Protein AF-A0A9D9LDU9-F1 (afdb_monomer_lite)

Sequence (44 aa):
WNIARPALFLIDREGIIRYVFVADVQTEFPEHEEIVEELGKLGA

Foldseek 3Di:
DPDAFDKDFDAAPVRDTQDIDTDPDNPDDDDPVVVVVSVVVRVD

Structure (mmCIF, N/CA/C/O backbone):
data_AF-A0A9D9LDU9-F1
#
_entry.id   AF-A0A9D9LDU9-F1
#
loop_
_atom_site.group_PDB
_atom_site.id
_atom_site.type_symbol
_atom_site.label_atom_id
_atom_site.label_alt_id
_atom_site.label_comp_id
_atom_site.label_asym_id
_atom_site.label_entity_id
_atom_site.label_seq_id
_atom_site.pdbx_PDB_ins_code
_atom_site.Cartn_x
_atom_site.Cartn_y
_atom_site.Cartn_z
_atom_site.occupancy
_atom_site.B_iso_or_equiv
_atom_site.auth_seq_id
_atom_site.auth_comp_id
_atom_site.auth_asym_id
_atom_site.auth_atom_id
_atom_site.pdbx_PDB_model_num
ATOM 1 N N . TRP A 1 1 ? 3.570 -22.197 -15.357 1.00 54.47 1 TRP A N 1
ATOM 2 C CA . TRP A 1 1 ? 3.998 -22.011 -13.957 1.00 54.47 1 TRP A CA 1
ATOM 3 C C . TRP A 1 1 ? 2.927 -21.227 -13.215 1.00 54.47 1 TRP A C 1
ATOM 5 O O . TRP A 1 1 ? 2.430 -20.268 -13.784 1.00 54.47 1 TRP A O 1
ATOM 15 N N . ASN A 1 2 ? 2.567 -21.629 -11.992 1.00 70.94 2 ASN A N 1
ATOM 16 C CA . ASN A 1 2 ? 1.682 -20.869 -11.098 1.00 70.94 2 ASN A CA 1
ATOM 17 C C . ASN A 1 2 ? 2.552 -20.016 -10.168 1.00 70.94 2 ASN A C 1
ATOM 19 O O . ASN A 1 2 ? 2.812 -20.409 -9.034 1.00 70.94 2 ASN A O 1
ATOM 23 N N . ILE A 1 3 ? 3.076 -18.900 -10.671 1.00 78.69 3 ILE A N 1
ATOM 24 C CA . ILE A 1 3 ? 3.746 -17.922 -9.807 1.00 78.69 3 ILE A CA 1
ATOM 25 C C . ILE A 1 3 ? 2.650 -17.007 -9.272 1.00 78.69 3 ILE A C 1
ATOM 27 O O . ILE A 1 3 ? 1.883 -16.445 -10.056 1.00 78.69 3 ILE A O 1
ATOM 31 N N . ALA A 1 4 ? 2.539 -16.907 -7.947 1.00 84.81 4 ALA A N 1
ATOM 32 C CA . ALA A 1 4 ? 1.599 -15.983 -7.330 1.00 84.81 4 ALA A CA 1
ATOM 33 C C . ALA A 1 4 ? 1.925 -14.552 -7.786 1.00 84.81 4 ALA A C 1
ATOM 35 O O . ALA A 1 4 ? 3.090 -14.156 -7.842 1.00 84.81 4 ALA A O 1
ATOM 36 N N . ARG A 1 5 ? 0.896 -13.787 -8.151 1.00 91.31 5 ARG A N 1
ATOM 37 C CA . ARG A 1 5 ? 1.056 -12.357 -8.431 1.00 91.31 5 ARG A CA 1
ATOM 38 C C . ARG A 1 5 ? 1.301 -11.638 -7.098 1.00 91.31 5 ARG A C 1
ATOM 40 O O . ARG A 1 5 ? 0.598 -11.965 -6.137 1.00 91.31 5 ARG A O 1
ATOM 47 N N . PRO A 1 6 ? 2.256 -10.694 -7.015 1.00 95.06 6 PRO A N 1
ATOM 48 C CA . PRO A 1 6 ? 2.330 -9.787 -5.880 1.00 95.06 6 PRO A CA 1
ATOM 49 C C . PRO A 1 6 ? 0.968 -9.131 -5.660 1.00 95.06 6 PRO A C 1
ATOM 51 O O . PRO A 1 6 ? 0.316 -8.692 -6.609 1.00 95.06 6 PRO A O 1
ATOM 54 N N . ALA A 1 7 ? 0.514 -9.118 -4.416 1.00 96.25 7 ALA A N 1
ATOM 55 C CA . ALA A 1 7 ? -0.775 -8.559 -4.056 1.00 96.25 7 ALA A CA 1
ATOM 56 C C . ALA A 1 7 ? -0.715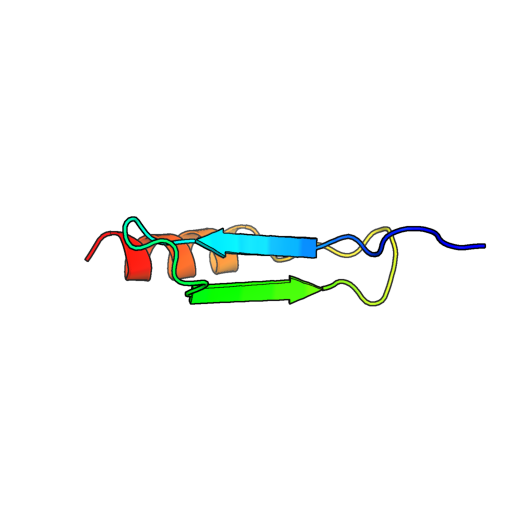 -7.973 -2.648 1.00 96.25 7 ALA A C 1
ATOM 58 O O . ALA A 1 7 ? 0.004 -8.485 -1.785 1.00 96.25 7 ALA A O 1
ATOM 59 N N . LEU A 1 8 ? -1.486 -6.913 -2.427 1.00 96.38 8 LEU A N 1
ATOM 60 C CA . LEU A 1 8 ? -1.628 -6.247 -1.140 1.00 96.38 8 LEU A CA 1
ATOM 61 C C . LEU A 1 8 ? -3.114 -6.029 -0.865 1.00 96.38 8 LEU A C 1
ATOM 63 O O . LEU A 1 8 ? -3.862 -5.581 -1.729 1.00 96.38 8 LEU A O 1
ATOM 67 N N . PHE A 1 9 ? -3.530 -6.350 0.356 1.00 96.75 9 PHE A N 1
ATOM 68 C CA . PHE A 1 9 ? -4.902 -6.182 0.81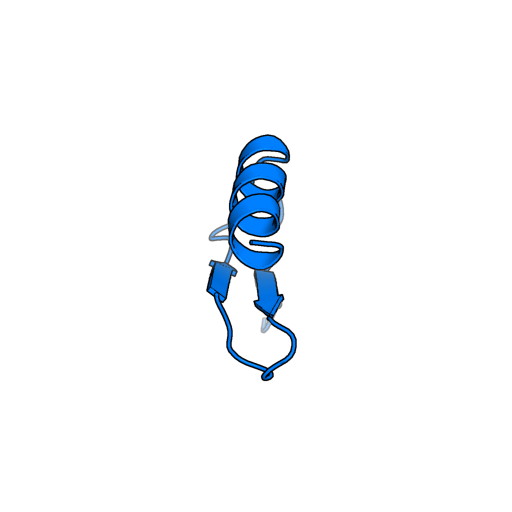6 1.00 96.75 9 PHE A CA 1
ATOM 69 C C . PHE A 1 9 ? -4.881 -5.410 2.126 1.00 96.75 9 PHE A C 1
ATOM 71 O O . PHE A 1 9 ? -4.131 -5.775 3.034 1.00 96.75 9 PHE A O 1
ATOM 78 N N . LEU A 1 10 ? -5.723 -4.384 2.242 1.00 96.50 10 LEU A N 1
ATOM 79 C CA . LEU A 1 10 ? -6.007 -3.768 3.535 1.00 96.50 10 LEU A CA 1
ATOM 80 C C . LEU A 1 10 ? -7.366 -4.255 4.023 1.00 96.50 10 LEU A C 1
ATOM 82 O O . LEU A 1 10 ? -8.370 -4.167 3.309 1.00 96.50 10 LEU A O 1
ATOM 86 N N . ILE A 1 11 ? -7.367 -4.793 5.237 1.00 95.88 11 ILE A N 1
ATOM 87 C CA . ILE A 1 11 ? -8.520 -5.427 5.867 1.00 95.88 11 ILE A CA 1
ATOM 88 C C . ILE A 1 11 ? -8.810 -4.662 7.153 1.00 95.88 11 ILE A C 1
ATOM 90 O O . ILE A 1 11 ? -7.904 -4.438 7.959 1.00 95.88 11 ILE A O 1
ATOM 94 N N . ASP A 1 12 ? -10.057 -4.239 7.328 1.00 93.94 12 ASP A N 1
ATOM 95 C CA . ASP A 1 12 ? -10.483 -3.553 8.544 1.00 93.94 12 ASP A CA 1
ATOM 96 C C . ASP A 1 12 ? -10.715 -4.525 9.718 1.00 93.94 12 ASP A C 1
ATOM 98 O O . ASP A 1 12 ? -10.539 -5.743 9.616 1.00 93.94 12 ASP A O 1
ATOM 102 N N . ARG A 1 13 ? -11.116 -3.983 10.874 1.00 92.44 13 ARG A N 1
ATOM 103 C CA . ARG A 1 13 ? -11.371 -4.779 12.087 1.00 92.44 13 ARG A CA 1
ATOM 104 C C . ARG A 1 13 ? -12.600 -5.684 11.990 1.00 92.44 13 ARG A C 1
ATOM 106 O O . ARG A 1 13 ? -12.7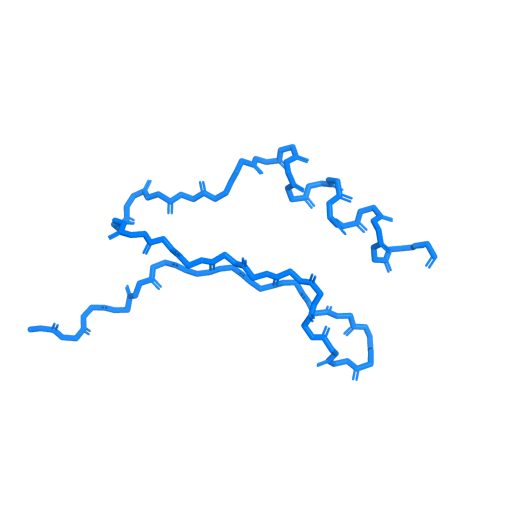11 -6.614 12.785 1.00 92.44 13 ARG A O 1
ATOM 113 N N . GLU A 1 14 ? -13.505 -5.423 11.053 1.00 95.62 14 GLU A N 1
ATOM 114 C CA . GLU A 1 14 ? -14.678 -6.259 10.782 1.00 95.62 14 GLU A CA 1
ATOM 115 C C . GLU A 1 14 ? -14.345 -7.398 9.803 1.00 95.62 14 GLU A C 1
ATOM 117 O O . GLU A 1 14 ? -15.190 -8.245 9.520 1.00 95.62 14 GLU A O 1
ATOM 122 N N . GLY A 1 15 ? -13.102 -7.453 9.309 1.00 95.06 15 GLY A N 1
ATOM 123 C CA . GLY A 1 15 ? -12.657 -8.436 8.326 1.00 95.06 15 GLY A CA 1
ATOM 124 C C . GLY A 1 15 ? -13.029 -8.065 6.889 1.00 95.06 15 GLY A C 1
ATOM 125 O O . GLY A 1 15 ? -12.933 -8.914 6.002 1.00 95.06 15 GLY A O 1
ATOM 126 N N . ILE A 1 16 ? -13.455 -6.824 6.637 1.00 96.00 16 ILE A N 1
ATOM 127 C CA . ILE A 1 16 ? -13.848 -6.351 5.310 1.00 96.00 16 ILE A CA 1
ATOM 128 C C . ILE A 1 16 ? -12.611 -5.835 4.574 1.00 96.00 16 ILE A C 1
ATOM 130 O O . ILE A 1 16 ? -11.835 -5.032 5.095 1.00 96.00 16 ILE A O 1
ATOM 134 N N . ILE A 1 17 ? -12.440 -6.279 3.329 1.00 96.75 17 ILE A N 1
ATOM 135 C CA . ILE A 1 17 ? -11.404 -5.766 2.430 1.00 96.75 17 ILE A CA 1
ATOM 136 C C . ILE A 1 17 ? -11.799 -4.354 1.994 1.00 96.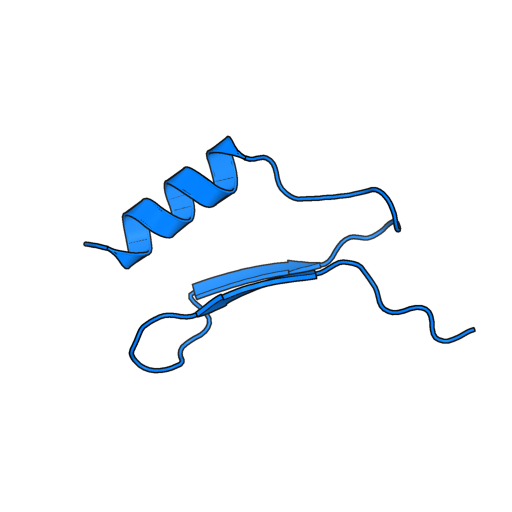75 17 ILE A C 1
ATOM 138 O O . ILE A 1 17 ? -12.846 -4.163 1.374 1.00 96.75 17 ILE A O 1
ATOM 142 N N . ARG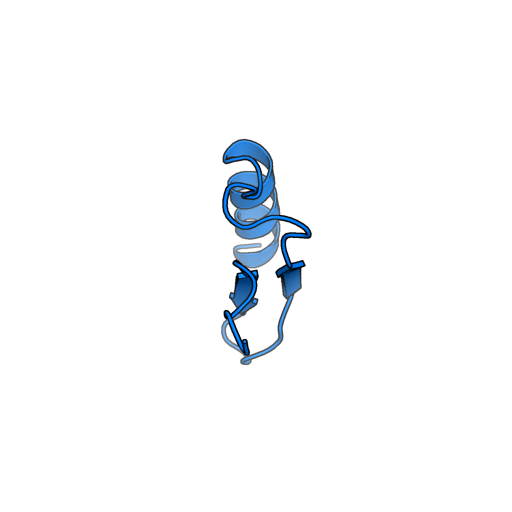 A 1 18 ? -10.957 -3.368 2.304 1.00 95.94 18 ARG A N 1
ATOM 143 C CA . ARG A 1 18 ? -11.178 -1.957 1.941 1.00 95.94 18 ARG A CA 1
ATOM 144 C C . ARG A 1 18 ? -10.272 -1.474 0.818 1.00 95.94 18 ARG A C 1
ATOM 146 O O . ARG A 1 18 ? -10.632 -0.529 0.132 1.00 95.94 18 ARG A O 1
ATOM 153 N N . TYR A 1 19 ? -9.158 -2.166 0.594 1.00 97.06 19 TYR A N 1
ATOM 154 C CA . TYR A 1 19 ? -8.234 -1.896 -0.501 1.00 97.06 19 TYR A CA 1
ATOM 155 C C . TYR A 1 19 ? -7.691 -3.202 -1.079 1.00 97.06 19 TYR A C 1
ATOM 157 O O . TYR A 1 19 ? -7.404 -4.147 -0.335 1.00 97.06 19 TYR A O 1
ATOM 165 N N . VAL A 1 20 ? -7.541 -3.235 -2.404 1.00 97.44 20 VAL A N 1
ATOM 166 C CA . VAL A 1 20 ? -6.991 -4.363 -3.159 1.00 97.44 20 VAL A CA 1
ATOM 167 C C . VAL A 1 20 ? -6.001 -3.840 -4.183 1.00 97.44 20 VAL A C 1
ATOM 169 O O . VAL A 1 20 ? -6.359 -3.039 -5.040 1.00 97.44 20 VAL A O 1
ATOM 172 N N . PHE A 1 21 ? -4.800 -4.399 -4.156 1.00 97.69 21 PHE A N 1
ATOM 173 C CA . PHE A 1 21 ? -3.810 -4.265 -5.209 1.00 97.69 21 PHE A CA 1
ATOM 174 C C . PHE A 1 21 ? -3.373 -5.654 -5.677 1.00 97.69 21 PHE A C 1
ATOM 176 O O . PHE A 1 21 ? -3.089 -6.533 -4.859 1.00 97.69 21 PHE A O 1
ATOM 183 N N . VAL A 1 22 ? -3.300 -5.850 -6.994 1.00 96.56 22 VAL A N 1
ATOM 184 C CA . VAL A 1 22 ? -2.795 -7.076 -7.622 1.00 96.56 22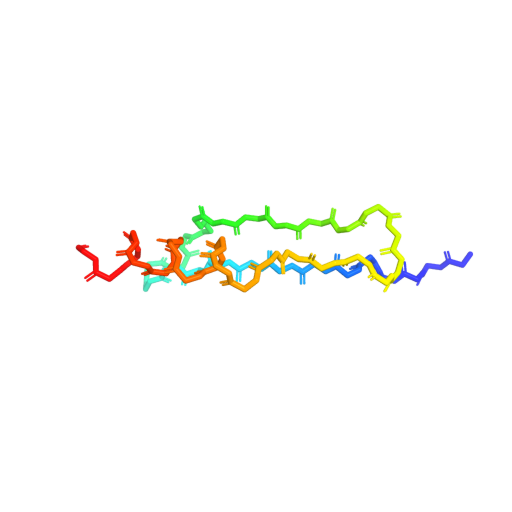 VAL A CA 1
ATOM 185 C C . VAL A 1 22 ? -1.910 -6.680 -8.799 1.00 96.56 22 VAL A C 1
ATOM 187 O O . VAL A 1 22 ? -2.408 -6.207 -9.814 1.00 96.56 22 VAL A O 1
ATOM 190 N N . ALA A 1 23 ? -0.608 -6.914 -8.678 1.00 95.75 23 ALA A N 1
ATOM 191 C CA . ALA A 1 23 ? 0.393 -6.498 -9.655 1.00 95.75 23 ALA A CA 1
ATOM 192 C C . ALA A 1 23 ? 0.287 -7.276 -10.968 1.00 95.75 23 ALA A C 1
ATOM 194 O O . ALA A 1 23 ? 0.106 -8.496 -10.944 1.00 95.75 23 ALA A O 1
ATOM 195 N N . ASP A 1 24 ? 0.423 -6.618 -12.114 1.00 93.06 24 ASP A N 1
ATOM 196 C CA . ASP A 1 24 ? 0.530 -7.246 -13.436 1.00 93.06 24 ASP A CA 1
ATOM 197 C C . ASP A 1 24 ? 1.912 -7.874 -13.663 1.00 93.06 24 ASP A C 1
ATOM 199 O O . ASP A 1 24 ? 2.026 -8.892 -14.356 1.00 93.06 24 ASP A O 1
ATOM 203 N N . VAL A 1 25 ? 2.955 -7.335 -13.022 1.00 92.81 25 VAL A N 1
ATOM 204 C CA . VAL A 1 25 ? 4.323 -7.877 -13.075 1.00 92.81 25 VAL A CA 1
ATOM 205 C C . VAL A 1 25 ? 4.910 -8.138 -11.687 1.00 92.81 25 VAL A C 1
ATOM 207 O O . VAL A 1 25 ? 4.489 -7.585 -10.682 1.00 92.81 25 VAL A O 1
ATOM 210 N N . GLN A 1 26 ? 5.923 -9.004 -11.607 1.00 92.50 26 GLN A N 1
ATOM 211 C CA . GLN A 1 26 ? 6.464 -9.492 -10.325 1.00 92.50 26 GLN A CA 1
ATOM 212 C C . GLN A 1 26 ? 7.200 -8.429 -9.488 1.00 92.50 26 GLN A C 1
ATOM 214 O O . GLN A 1 26 ? 7.470 -8.657 -8.313 1.00 92.50 26 GLN A O 1
ATOM 219 N N . THR A 1 27 ? 7.554 -7.295 -10.091 1.00 93.12 27 THR A N 1
ATOM 220 C CA . THR A 1 27 ? 8.321 -6.206 -9.465 1.00 93.12 27 THR A CA 1
ATOM 221 C C . THR A 1 27 ? 7.495 -4.942 -9.254 1.00 93.12 27 THR A C 1
ATOM 223 O O . THR A 1 27 ? 8.055 -3.892 -8.958 1.00 93.12 27 THR A O 1
ATOM 226 N N . GLU A 1 28 ? 6.188 -5.020 -9.474 1.00 95.00 28 GLU A N 1
ATOM 227 C CA . GLU A 1 28 ? 5.266 -3.906 -9.306 1.00 95.00 28 GLU A CA 1
ATOM 228 C C . GLU A 1 28 ? 4.621 -3.985 -7.919 1.00 95.00 28 GLU A C 1
ATOM 230 O O . GLU A 1 28 ? 4.204 -5.051 -7.458 1.00 95.00 28 GLU A O 1
ATOM 235 N N . PHE A 1 29 ? 4.577 -2.839 -7.250 1.00 94.94 29 PHE A N 1
ATOM 236 C CA . PHE A 1 29 ? 4.072 -2.661 -5.895 1.00 94.94 29 PHE A CA 1
ATOM 237 C C . PHE A 1 29 ? 3.322 -1.324 -5.837 1.00 94.94 29 PHE A C 1
ATOM 239 O O . PHE A 1 29 ? 3.663 -0.429 -6.612 1.00 94.94 29 PHE A O 1
ATOM 246 N N . PRO A 1 30 ? 2.330 -1.169 -4.945 1.00 96.25 30 PRO A N 1
ATOM 247 C CA . PRO A 1 30 ? 1.667 0.114 -4.760 1.00 96.25 30 PRO A CA 1
ATOM 248 C C . PRO A 1 30 ? 2.633 1.113 -4.120 1.00 96.25 30 PRO A C 1
ATOM 250 O O . PRO A 1 30 ? 3.526 0.733 -3.351 1.00 96.25 30 PRO A O 1
ATOM 253 N N . GLU A 1 31 ? 2.445 2.393 -4.423 1.00 96.75 31 GLU A N 1
ATOM 254 C CA . GLU A 1 31 ? 3.291 3.450 -3.878 1.00 96.75 31 GLU A CA 1
ATOM 255 C C . GLU A 1 31 ? 3.054 3.619 -2.373 1.00 96.75 31 GLU A C 1
ATOM 257 O O . GLU A 1 31 ? 1.948 3.440 -1.860 1.00 96.75 31 GLU A O 1
ATOM 262 N N . HIS A 1 32 ? 4.100 3.995 -1.635 1.00 95.50 32 HIS A N 1
ATOM 263 C CA . HIS A 1 32 ? 3.998 4.142 -0.180 1.00 95.50 32 HIS A CA 1
ATOM 264 C C . HIS A 1 32 ? 2.932 5.171 0.229 1.00 95.50 32 HIS A C 1
ATOM 266 O O . HIS A 1 32 ? 2.170 4.929 1.164 1.00 95.50 32 HIS A O 1
ATOM 272 N N . GLU A 1 33 ? 2.872 6.300 -0.480 1.00 97.69 33 GLU A N 1
ATOM 273 C CA . GLU A 1 33 ? 1.933 7.391 -0.197 1.00 97.69 33 GLU A CA 1
ATOM 274 C C . GLU A 1 33 ? 0.473 6.957 -0.385 1.00 97.69 33 GLU A C 1
ATOM 276 O O . GLU A 1 33 ? -0.366 7.276 0.456 1.00 97.69 33 GLU A O 1
ATOM 281 N N . GLU A 1 34 ? 0.191 6.152 -1.414 1.00 96.44 34 GLU A N 1
ATOM 282 C CA . GLU A 1 34 ? -1.132 5.564 -1.656 1.00 96.44 34 GLU A CA 1
ATOM 283 C C . GLU A 1 34 ? -1.566 4.701 -0.464 1.00 96.44 34 GLU A C 1
ATOM 285 O O . GLU A 1 34 ? -2.660 4.867 0.075 1.00 96.44 34 GLU A O 1
ATOM 290 N N . ILE A 1 35 ? -0.679 3.828 0.020 1.00 95.81 35 ILE A N 1
ATOM 291 C CA . ILE A 1 35 ? -0.987 2.949 1.155 1.00 95.81 35 ILE A CA 1
ATOM 292 C C . ILE A 1 35 ? -1.210 3.740 2.446 1.00 95.81 35 ILE A C 1
ATOM 294 O O . ILE A 1 35 ? -2.093 3.396 3.233 1.00 95.81 35 ILE A O 1
ATOM 298 N N . VAL A 1 36 ? -0.440 4.803 2.679 1.00 96.25 36 VAL A N 1
ATOM 299 C CA . VAL A 1 36 ? -0.631 5.674 3.847 1.00 96.25 36 VAL A CA 1
ATOM 300 C C . VAL A 1 36 ? -1.984 6.389 3.788 1.00 96.25 36 VAL A C 1
ATOM 302 O O . VAL A 1 36 ? -2.665 6.471 4.813 1.00 96.25 36 VAL A O 1
ATOM 305 N N . GLU A 1 37 ? -2.409 6.859 2.612 1.00 96.19 37 GLU A N 1
ATOM 306 C CA . GLU A 1 37 ? -3.725 7.480 2.428 1.00 96.19 37 GLU A CA 1
ATOM 307 C C . GLU A 1 37 ? -4.865 6.491 2.723 1.00 96.19 37 GLU A C 1
ATOM 309 O O . GLU A 1 37 ? -5.785 6.805 3.485 1.00 96.19 37 GLU A O 1
ATOM 314 N N . GLU A 1 38 ? -4.787 5.272 2.185 1.00 95.81 38 GLU A N 1
ATOM 315 C CA . GLU A 1 38 ? -5.792 4.225 2.402 1.00 95.81 38 GLU A CA 1
ATOM 316 C C . GLU A 1 38 ? -5.858 3.763 3.866 1.00 95.81 38 GLU A C 1
ATOM 318 O O . GLU A 1 38 ? -6.942 3.543 4.414 1.00 95.81 38 GLU A O 1
ATOM 323 N N . LEU A 1 39 ? -4.716 3.693 4.555 1.00 94.50 39 LEU A N 1
ATOM 324 C CA . LEU A 1 39 ? -4.677 3.440 5.999 1.00 94.50 39 LEU A CA 1
ATOM 325 C C . LEU A 1 39 ? -5.324 4.574 6.805 1.00 94.50 39 LEU A C 1
ATOM 327 O O . LEU A 1 39 ? -5.993 4.307 7.805 1.00 94.50 39 LEU A O 1
ATOM 331 N N . GLY A 1 40 ? -5.176 5.826 6.368 1.00 94.19 40 GLY A N 1
ATOM 332 C CA . GLY A 1 40 ? -5.861 6.971 6.969 1.00 94.19 40 GLY A CA 1
ATOM 333 C C . GLY A 1 40 ? -7.387 6.841 6.916 1.00 94.19 40 GLY A C 1
ATOM 334 O O . GLY A 1 40 ? -8.062 7.166 7.891 1.00 94.19 40 GLY A O 1
ATOM 335 N N . LYS A 1 41 ? -7.929 6.289 5.821 1.00 92.12 41 LYS A N 1
ATOM 336 C CA . LYS A 1 41 ? -9.373 6.027 5.650 1.00 92.12 41 LYS A CA 1
ATOM 337 C C . LYS A 1 41 ? -9.888 4.914 6.572 1.00 92.12 41 LYS A C 1
ATOM 339 O O . LYS A 1 41 ? -11.062 4.916 6.925 1.00 92.12 41 LYS A O 1
ATOM 344 N N . LEU A 1 42 ? -9.022 3.979 6.970 1.00 86.31 42 LEU A N 1
ATOM 345 C CA . LEU A 1 42 ? -9.343 2.848 7.854 1.00 86.31 42 LEU A CA 1
ATOM 346 C C . LEU A 1 42 ? -9.331 3.189 9.349 1.00 86.31 42 LEU A C 1
ATOM 348 O O . LEU A 1 42 ? -9.938 2.474 10.146 1.00 86.31 42 LEU A O 1
ATOM 352 N N . GLY A 1 43 ? -8.582 4.222 9.739 1.00 73.19 43 GLY A N 1
ATOM 353 C CA . GLY A 1 43 ? -8.460 4.662 11.129 1.00 73.19 43 GLY A CA 1
ATOM 354 C C . GLY A 1 43 ? -9.498 5.698 11.575 1.00 73.19 43 GLY A C 1
ATOM 355 O O . GLY A 1 43 ? -9.478 6.063 12.752 1.00 73.19 43 GLY A O 1
ATOM 356 N N . ALA A 1 44 ? -10.340 6.184 10.655 1.00 56.34 44 ALA A N 1
ATOM 357 C CA . ALA A 1 44 ? -11.358 7.214 10.881 1.00 56.34 44 ALA A CA 1
ATOM 358 C C . ALA A 1 44 ? -12.699 6.652 11.379 1.00 56.34 44 ALA A C 1
ATOM 360 O O . ALA A 1 44 ? -13.042 5.503 11.020 1.00 56.34 44 ALA A O 1
#

Secondary structure (DSSP, 8-state):
--PPPPEEEEE-TTS-EEEEEE-SSTT----HHHHHHHHHHH--

pLDDT: mean 91.64, std 9.82, range [54.47, 97.69]

Radius of gyration: 12.11 Å; chains: 1; bounding box: 23×30×26 Å